Protein AF-A0A542ZKP8-F1 (afdb_monomer)

Secondary structure (DSSP, 8-state):
------HHHHHHHHHHHHHHHHHHHHHHH--HHHHHHHHSS--HHHHHHHHHHHHHHHHHHHHHHHHHHHHHHHHHHHHHHHHHHHHHHHHHHHHHTTTT-

Sequence (101 aa):
MRVSVSGADLAQAAGMLRRAADEMSAMRQHQGPIRGKAQDGGDAVFAAAVEDFADRWMWGIELVGRDVDVLADALARAAEAYATVERDVTQGFLVDGADGR

Radius of gyration: 23.76 Å; Cα contacts (8 Å, |Δi|>4): 60; chains: 1; bounding box: 47×27×76 Å

InterPro domains:
  IPR045558 Protein of unknown function DUF6317 [PF19840] (5-93)

Solvent-accessible surface area (backbone atoms only — not comparable to full-atom values): 5419 Å² total; per-residue (Å²): 135,85,85,77,78,52,37,66,58,32,40,51,52,17,54,52,33,45,52,51,27,51,52,42,52,49,52,67,74,58,51,59,72,57,52,48,57,28,70,74,66,84,42,68,68,60,22,51,52,35,48,54,49,47,53,52,51,51,51,50,45,51,57,51,31,52,55,36,48,55,50,18,53,52,30,38,53,50,17,52,52,44,51,47,52,52,48,53,54,55,50,50,55,55,52,63,62,61,78,71,118

Mean predicted aligned error: 10.26 Å

Structure (mmCIF, N/CA/C/O backbone):
data_AF-A0A542ZKP8-F1
#
_entry.id   AF-A0A542ZKP8-F1
#
loop_
_atom_site.group_PDB
_atom_site.id
_atom_site.type_symbol
_atom_site.label_atom_id
_atom_site.label_alt_id
_atom_site.label_comp_id
_atom_site.label_asym_id
_atom_site.label_entity_id
_atom_site.label_seq_id
_atom_site.pdbx_PDB_ins_code
_atom_site.Cartn_x
_atom_site.Cartn_y
_atom_site.Cartn_z
_atom_site.occupancy
_atom_site.B_iso_or_equiv
_atom_site.auth_seq_id
_atom_site.auth_comp_id
_atom_site.auth_asym_id
_atom_site.auth_atom_id
_atom_site.pdbx_PDB_model_num
ATOM 1 N N . MET A 1 1 ? 1.163 -17.258 26.468 1.00 39.41 1 MET A N 1
ATOM 2 C CA . MET A 1 1 ? 1.574 -16.112 25.632 1.00 39.41 1 MET A CA 1
ATOM 3 C C . MET A 1 1 ? 0.315 -15.323 25.288 1.00 39.41 1 MET A C 1
ATOM 5 O O . MET A 1 1 ? -0.452 -15.768 24.449 1.00 39.41 1 MET A O 1
ATOM 9 N N . ARG A 1 2 ? 0.012 -14.246 26.028 1.00 43.16 2 ARG A N 1
ATOM 10 C CA . ARG A 1 2 ? -1.115 -13.357 25.701 1.00 43.16 2 ARG A CA 1
ATOM 11 C C . ARG A 1 2 ? -0.625 -12.408 24.615 1.00 43.16 2 ARG A C 1
ATOM 13 O O . ARG A 1 2 ? 0.170 -11.524 24.901 1.00 43.16 2 ARG A O 1
ATOM 20 N N . VAL A 1 3 ? -1.058 -12.632 23.382 1.00 45.28 3 VAL A N 1
ATOM 21 C CA . VAL A 1 3 ? -0.903 -11.655 22.303 1.00 45.28 3 VAL A CA 1
ATOM 22 C C . VAL A 1 3 ? -2.034 -10.643 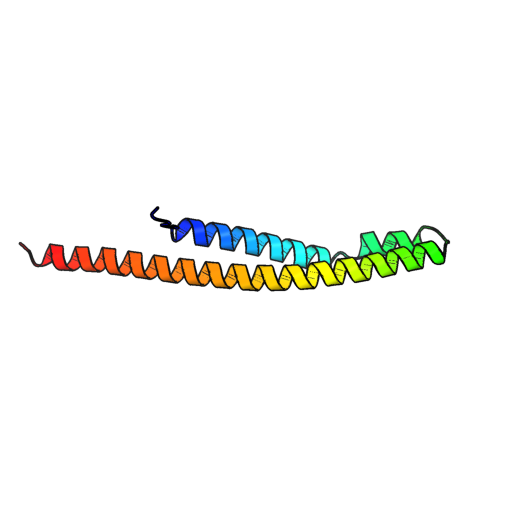22.487 1.00 45.28 3 VAL A C 1
ATOM 24 O O . VAL A 1 3 ? -3.075 -10.745 21.853 1.00 45.28 3 VAL A O 1
ATOM 27 N N . SER A 1 4 ? -1.899 -9.742 23.463 1.00 60.25 4 SER A N 1
ATOM 28 C CA . SER A 1 4 ? -2.770 -8.567 23.537 1.00 60.25 4 SER A CA 1
ATOM 29 C C . SER A 1 4 ? -2.128 -7.491 22.674 1.00 60.25 4 SER A C 1
ATOM 31 O O . SER A 1 4 ? -1.226 -6.794 23.130 1.00 60.25 4 SER A O 1
ATOM 33 N N . VAL A 1 5 ? -2.531 -7.415 21.409 1.00 66.31 5 VAL A N 1
ATOM 34 C CA . VAL A 1 5 ? -2.220 -6.247 20.582 1.00 66.31 5 VAL A CA 1
ATOM 35 C C . VAL A 1 5 ? -3.169 -5.140 21.025 1.00 66.31 5 VAL A C 1
ATOM 37 O O . VAL A 1 5 ? -4.378 -5.372 21.071 1.00 66.31 5 VAL A O 1
ATOM 40 N N . SER A 1 6 ? -2.640 -3.979 21.413 1.00 77.62 6 SER A N 1
ATOM 41 C CA . SER A 1 6 ? -3.489 -2.855 21.811 1.00 77.62 6 SER A CA 1
ATOM 42 C C . SER A 1 6 ? -4.137 -2.213 20.580 1.00 77.62 6 SER A C 1
ATOM 44 O O . SER A 1 6 ? -3.561 -2.215 19.488 1.00 77.62 6 SER A O 1
ATOM 46 N N . GLY A 1 7 ? -5.326 -1.625 20.745 1.00 75.81 7 GLY A N 1
ATOM 47 C CA . GLY A 1 7 ? -5.970 -0.868 19.664 1.00 75.81 7 GLY A CA 1
ATOM 48 C C . GLY A 1 7 ? -5.092 0.283 19.150 1.00 75.81 7 GLY A C 1
ATOM 49 O O . GLY A 1 7 ? -5.091 0.573 17.954 1.00 75.81 7 GLY A O 1
ATOM 50 N N . ALA A 1 8 ? -4.281 0.881 20.029 1.00 78.06 8 ALA A N 1
ATOM 51 C CA . ALA A 1 8 ? -3.327 1.930 19.675 1.00 78.06 8 ALA A CA 1
ATOM 52 C C . ALA A 1 8 ? -2.211 1.426 18.742 1.00 78.06 8 ALA A C 1
ATOM 54 O O . ALA A 1 8 ? -1.909 2.086 17.747 1.00 78.06 8 ALA A O 1
ATOM 55 N N . ASP A 1 9 ? -1.652 0.239 19.005 1.00 81.56 9 ASP A N 1
ATOM 56 C CA . ASP A 1 9 ? -0.612 -0.356 18.154 1.00 81.56 9 ASP A CA 1
ATOM 57 C C . ASP A 1 9 ? -1.156 -0.684 16.755 1.00 81.56 9 ASP A C 1
ATOM 59 O O . ASP A 1 9 ? -0.488 -0.441 15.747 1.00 81.56 9 ASP A O 1
ATOM 63 N N . LEU A 1 10 ? -2.397 -1.184 16.679 1.00 78.44 10 LEU A N 1
ATOM 64 C CA . LEU A 1 10 ? -3.080 -1.450 15.407 1.00 78.44 10 LEU A CA 1
ATOM 65 C C . LEU A 1 10 ? -3.311 -0.162 14.608 1.00 78.44 10 LEU A C 1
ATOM 67 O O . LEU A 1 10 ? -3.043 -0.131 13.406 1.00 78.44 10 LEU A O 1
ATOM 71 N N . ALA A 1 11 ? -3.763 0.909 15.267 1.00 76.88 11 ALA A N 1
ATOM 72 C CA . ALA A 1 11 ? -3.970 2.206 14.628 1.00 76.88 11 ALA A CA 1
ATOM 73 C C . ALA A 1 11 ? -2.651 2.808 14.113 1.00 76.88 11 ALA A C 1
ATOM 75 O O . ALA A 1 11 ? -2.594 3.330 12.997 1.00 76.88 11 ALA A O 1
ATOM 76 N N . GLN A 1 12 ? -1.571 2.691 14.892 1.00 83.06 12 GLN A N 1
ATOM 77 C CA . GLN A 1 12 ? -0.242 3.138 14.478 1.00 83.06 12 GLN A CA 1
ATOM 78 C C . GLN A 1 12 ? 0.258 2.357 13.255 1.00 83.06 12 GLN A C 1
ATOM 80 O O . GLN A 1 12 ? 0.723 2.969 12.288 1.00 83.06 12 GLN A O 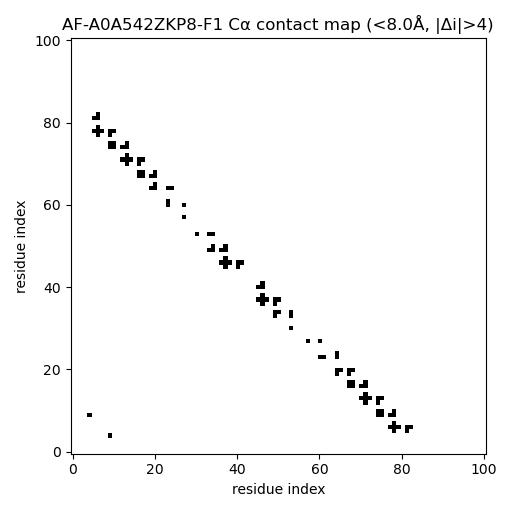1
ATOM 85 N N . ALA A 1 13 ? 0.132 1.026 13.264 1.00 80.88 13 ALA A N 1
ATOM 86 C CA . ALA A 1 13 ? 0.516 0.179 12.137 1.00 80.88 13 ALA A CA 1
ATOM 87 C C . ALA A 1 13 ? -0.298 0.505 10.873 1.00 80.88 13 ALA A C 1
ATOM 89 O O . ALA A 1 13 ? 0.281 0.665 9.797 1.00 80.88 13 ALA A O 1
ATOM 90 N N . ALA A 1 14 ? -1.616 0.698 11.004 1.00 80.44 14 ALA A N 1
ATOM 91 C CA . ALA A 1 14 ? -2.478 1.1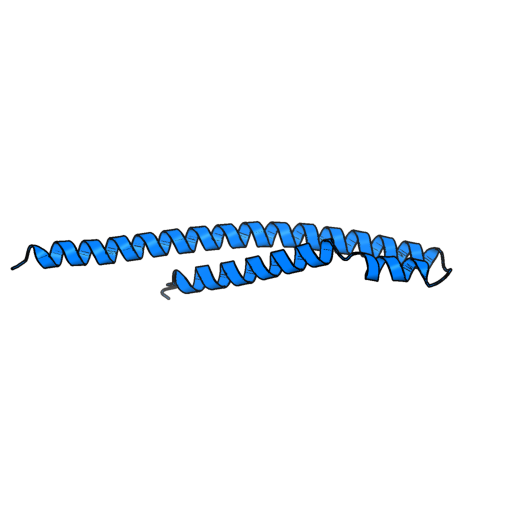29 9.904 1.00 80.44 14 ALA A CA 1
ATOM 92 C C . ALA A 1 14 ? -2.023 2.476 9.313 1.00 80.44 14 ALA A C 1
ATOM 94 O O . ALA A 1 14 ? -1.933 2.621 8.096 1.00 80.44 14 ALA A O 1
ATOM 95 N N . GLY A 1 15 ? -1.662 3.448 10.159 1.00 79.88 15 GLY A N 1
ATOM 96 C CA . GLY A 1 15 ? -1.151 4.748 9.715 1.00 79.88 15 GLY A CA 1
ATOM 97 C C . GLY A 1 15 ? 0.226 4.686 9.040 1.00 79.88 15 GLY A C 1
ATOM 98 O O . GLY A 1 15 ? 0.525 5.498 8.163 1.00 79.88 15 GLY A O 1
ATOM 99 N N . MET A 1 16 ? 1.088 3.740 9.423 1.00 88.12 16 MET A N 1
ATOM 100 C CA . MET A 1 16 ? 2.356 3.490 8.722 1.00 88.12 16 MET A CA 1
ATOM 101 C C . MET A 1 16 ? 2.118 2.877 7.340 1.00 88.12 16 MET A C 1
ATOM 103 O O . MET A 1 16 ? 2.719 3.328 6.368 1.00 88.12 16 MET A O 1
ATOM 107 N N . LEU A 1 17 ? 1.212 1.903 7.243 1.00 78.56 17 LEU A N 1
ATOM 108 C CA . LEU A 1 17 ? 0.857 1.270 5.973 1.00 78.56 17 LEU A CA 1
ATOM 109 C C . LEU A 1 17 ? 0.171 2.250 5.020 1.00 78.56 17 LEU A C 1
ATOM 111 O O . LEU A 1 17 ? 0.531 2.289 3.850 1.00 78.56 17 LEU A O 1
ATOM 115 N N . ARG A 1 18 ? -0.727 3.108 5.519 1.00 80.44 18 ARG A N 1
ATOM 116 C CA . ARG A 1 18 ? -1.351 4.166 4.708 1.00 80.44 18 ARG A CA 1
ATOM 117 C C . ARG A 1 18 ? -0.302 5.100 4.098 1.00 80.44 18 ARG A C 1
ATOM 119 O O . ARG A 1 18 ? -0.324 5.327 2.899 1.00 80.44 18 ARG A O 1
ATOM 126 N N . ARG A 1 19 ? 0.669 5.564 4.895 1.00 86.06 19 ARG A N 1
ATOM 127 C CA . ARG A 1 19 ? 1.777 6.394 4.387 1.00 86.06 19 ARG A CA 1
ATOM 128 C C . ARG A 1 19 ? 2.604 5.673 3.325 1.00 86.06 19 ARG A C 1
ATOM 130 O O . ARG A 1 19 ? 2.948 6.278 2.319 1.00 86.06 19 ARG A O 1
ATOM 137 N N . ALA A 1 20 ? 2.887 4.386 3.521 1.00 8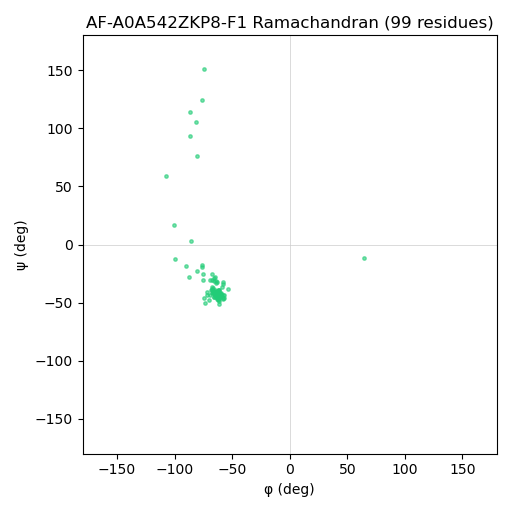0.06 20 ALA A N 1
ATOM 138 C CA . ALA A 1 20 ? 3.585 3.589 2.517 1.00 80.06 20 ALA A CA 1
ATOM 139 C C . ALA A 1 20 ? 2.768 3.458 1.215 1.00 80.06 20 ALA A C 1
ATOM 141 O O . ALA A 1 20 ? 3.333 3.590 0.132 1.00 80.06 20 ALA A O 1
ATOM 142 N N . ALA A 1 21 ? 1.449 3.255 1.300 1.00 77.19 21 ALA A N 1
ATOM 143 C CA . ALA A 1 21 ? 0.568 3.247 0.132 1.00 77.19 21 ALA A CA 1
ATOM 144 C C . ALA A 1 21 ? 0.534 4.610 -0.580 1.00 77.19 21 ALA A C 1
ATOM 146 O O . ALA A 1 21 ? 0.616 4.662 -1.810 1.00 77.19 21 ALA A O 1
ATOM 147 N N . ASP A 1 22 ? 0.495 5.712 0.174 1.00 82.25 22 ASP A N 1
ATOM 148 C CA . ASP A 1 22 ? 0.549 7.072 -0.370 1.00 82.25 22 ASP A CA 1
ATOM 149 C C . ASP A 1 22 ? 1.877 7.331 -1.101 1.00 82.25 22 ASP A C 1
ATOM 151 O O . ASP A 1 22 ? 1.879 7.839 -2.222 1.00 82.25 22 ASP A O 1
ATOM 155 N N . GLU A 1 23 ? 3.009 6.922 -0.520 1.00 84.00 23 GLU A N 1
ATOM 156 C CA . GLU A 1 23 ? 4.330 7.005 -1.157 1.00 84.00 23 GLU A CA 1
ATOM 157 C C . GLU A 1 23 ? 4.400 6.150 -2.434 1.00 84.00 23 GLU A C 1
ATOM 159 O O . GLU A 1 23 ? 4.901 6.607 -3.465 1.00 84.00 23 GLU A O 1
ATOM 164 N N . MET A 1 24 ? 3.838 4.937 -2.416 1.00 80.56 24 MET A N 1
ATOM 165 C CA . MET A 1 24 ? 3.721 4.078 -3.602 1.00 80.56 24 MET A CA 1
ATOM 166 C C . MET A 1 24 ? 2.846 4.712 -4.692 1.00 80.56 24 MET A C 1
ATOM 168 O O . MET A 1 24 ? 3.181 4.656 -5.880 1.00 80.56 24 MET A O 1
ATOM 172 N N . SER A 1 25 ? 1.752 5.366 -4.305 1.00 80.44 25 SER A N 1
ATOM 173 C CA . SER A 1 25 ? 0.888 6.127 -5.211 1.00 80.44 25 SER A CA 1
ATOM 174 C C . SER A 1 25 ? 1.608 7.349 -5.794 1.00 80.44 25 SER A C 1
ATOM 176 O O . SER A 1 25 ? 1.500 7.618 -6.991 1.00 80.44 25 SER A O 1
ATOM 178 N N . ALA A 1 26 ? 2.412 8.057 -4.997 1.00 82.19 26 ALA A N 1
ATOM 179 C CA . ALA A 1 26 ? 3.229 9.174 -5.466 1.00 82.19 26 ALA A CA 1
ATOM 180 C C . ALA A 1 26 ? 4.308 8.714 -6.461 1.00 82.19 26 ALA A C 1
ATOM 182 O O . ALA A 1 26 ? 4.467 9.319 -7.523 1.00 82.19 26 ALA A O 1
ATOM 183 N N . MET A 1 27 ? 4.993 7.597 -6.190 1.00 78.00 27 MET A N 1
ATOM 184 C CA . MET A 1 27 ? 5.952 7.006 -7.135 1.00 78.00 27 MET A CA 1
ATOM 185 C C . MET A 1 27 ? 5.296 6.656 -8.476 1.00 78.00 27 MET A C 1
ATOM 187 O O . MET A 1 27 ? 5.890 6.884 -9.530 1.00 78.00 27 MET A O 1
ATOM 191 N N . ARG A 1 28 ? 4.039 6.191 -8.462 1.00 74.88 28 ARG A N 1
ATOM 192 C CA . ARG A 1 28 ? 3.260 5.927 -9.683 1.00 74.88 28 ARG A CA 1
ATOM 193 C C . ARG A 1 28 ? 3.002 7.177 -10.517 1.00 74.88 28 ARG A C 1
ATOM 195 O O . ARG A 1 28 ? 2.918 7.067 -11.738 1.00 74.88 28 ARG A O 1
ATOM 202 N N . GLN A 1 29 ? 2.862 8.338 -9.887 1.00 77.12 29 GLN A N 1
ATOM 203 C CA . GLN A 1 29 ? 2.620 9.610 -10.575 1.00 77.12 29 GLN A CA 1
ATOM 204 C C . GLN A 1 29 ? 3.913 10.214 -11.148 1.00 77.12 29 GLN A C 1
ATOM 206 O O . GLN A 1 29 ? 3.869 10.960 -12.124 1.00 77.12 29 GLN A O 1
ATOM 211 N N . HIS A 1 30 ? 5.076 9.843 -10.603 1.00 75.75 30 HIS A N 1
ATOM 212 C CA . HIS A 1 30 ? 6.388 10.354 -11.004 1.00 75.75 30 HIS A CA 1
ATOM 213 C C . HIS A 1 30 ? 7.218 9.318 -11.783 1.00 75.75 30 HIS A C 1
ATOM 215 O O . HIS A 1 30 ? 8.337 8.985 -11.409 1.00 75.75 30 HIS A O 1
ATOM 221 N N . GLN A 1 31 ? 6.692 8.845 -12.918 1.00 68.44 31 GLN A N 1
ATOM 222 C CA . GLN A 1 31 ? 7.353 7.858 -13.802 1.00 68.44 31 GLN A CA 1
ATOM 223 C C . GLN A 1 31 ? 8.483 8.457 -14.659 1.00 68.44 31 GLN A C 1
ATOM 225 O O . GLN A 1 31 ? 9.320 7.738 -15.211 1.00 68.44 31 GLN A O 1
ATOM 230 N N . GLY A 1 32 ? 8.492 9.788 -14.783 1.00 70.75 32 GLY A N 1
ATOM 231 C CA . GLY A 1 32 ? 9.392 10.548 -15.652 1.00 70.75 32 GLY A CA 1
ATOM 232 C C . GLY A 1 32 ? 10.888 10.257 -15.471 1.00 70.75 32 GLY A C 1
ATOM 233 O O . GLY A 1 32 ? 11.577 10.181 -16.482 1.00 70.75 32 GLY A O 1
ATOM 234 N N . PRO A 1 33 ? 11.420 10.041 -14.251 1.00 74.94 33 PRO A N 1
ATOM 235 C CA . PRO A 1 33 ? 12.848 9.777 -14.066 1.00 74.94 33 PRO A CA 1
ATOM 236 C C . PRO A 1 33 ? 13.322 8.434 -14.638 1.00 74.94 33 PRO A C 1
ATOM 238 O O . PRO A 1 33 ? 14.429 8.367 -15.167 1.00 74.94 33 PRO A O 1
ATOM 241 N N . ILE A 1 34 ? 12.503 7.375 -14.553 1.00 73.25 34 ILE A N 1
ATOM 242 C CA . ILE A 1 34 ? 12.868 6.044 -15.071 1.00 73.25 34 ILE A CA 1
ATOM 243 C C . ILE A 1 34 ? 12.797 6.059 -16.599 1.00 73.25 34 ILE A C 1
ATOM 245 O O . ILE A 1 34 ? 13.768 5.713 -17.265 1.00 73.25 34 ILE A O 1
ATOM 249 N N . ARG A 1 35 ? 11.682 6.546 -17.157 1.00 77.00 35 ARG A N 1
ATOM 250 C CA . ARG A 1 35 ? 11.499 6.627 -18.614 1.00 77.00 35 ARG A CA 1
ATOM 251 C C . ARG A 1 35 ? 12.402 7.664 -19.280 1.00 77.00 35 ARG A C 1
ATOM 253 O O . ARG A 1 35 ? 12.850 7.459 -20.401 1.00 77.00 35 ARG A O 1
ATOM 260 N N . GLY A 1 36 ? 12.755 8.742 -18.581 1.00 76.12 36 GLY A N 1
ATOM 261 C CA . GLY A 1 36 ? 13.688 9.754 -19.086 1.00 76.12 36 GLY A CA 1
ATOM 262 C C . GLY A 1 36 ? 15.054 9.166 -19.446 1.00 76.12 36 GLY A C 1
ATOM 263 O O . GLY A 1 36 ? 15.641 9.545 -20.455 1.00 76.12 36 GLY A O 1
ATOM 264 N N . LYS A 1 37 ? 15.521 8.151 -18.704 1.00 73.00 37 LYS A N 1
ATOM 265 C CA . LYS A 1 37 ? 16.793 7.477 -18.999 1.00 73.00 37 LYS A CA 1
ATOM 266 C C . LYS A 1 37 ? 16.792 6.675 -20.297 1.00 73.00 37 LYS A C 1
ATOM 268 O O . LYS A 1 37 ? 17.857 6.532 -20.892 1.00 73.00 37 LYS A O 1
ATOM 273 N N . ALA A 1 38 ? 15.634 6.208 -20.764 1.00 68.00 38 ALA A N 1
ATOM 274 C CA . ALA A 1 38 ? 15.516 5.537 -22.058 1.00 68.00 38 ALA A CA 1
ATOM 275 C C . ALA A 1 38 ? 15.803 6.493 -23.230 1.00 68.00 38 ALA A C 1
ATOM 277 O O . ALA A 1 38 ? 16.281 6.066 -24.277 1.00 68.00 38 ALA A O 1
ATOM 278 N N . GLN A 1 39 ? 15.538 7.791 -23.048 1.00 70.44 39 GLN A N 1
ATOM 279 C CA . GLN A 1 39 ? 15.630 8.802 -24.106 1.00 70.44 39 GLN A CA 1
ATOM 280 C C . GLN A 1 39 ? 17.024 9.447 -24.209 1.00 70.44 39 GLN A C 1
ATOM 282 O O . GLN A 1 39 ? 17.364 9.988 -25.259 1.00 70.44 39 GLN A O 1
ATOM 287 N N . ASP A 1 40 ? 17.850 9.344 -23.162 1.00 73.88 40 ASP A N 1
ATOM 288 C CA . ASP A 1 40 ? 19.173 9.988 -23.082 1.00 73.88 40 ASP A CA 1
ATOM 289 C C . ASP A 1 40 ? 20.260 9.292 -23.936 1.00 73.88 40 ASP A C 1
ATOM 291 O O . ASP A 1 40 ? 21.265 9.909 -24.288 1.00 73.88 40 ASP A O 1
ATOM 295 N N . GLY A 1 41 ? 20.113 7.992 -24.227 1.00 68.50 41 GLY A N 1
ATOM 296 C CA . GLY A 1 41 ? 21.238 7.133 -24.632 1.00 68.50 41 GLY A CA 1
ATOM 297 C C . GLY A 1 41 ? 21.417 6.858 -26.128 1.00 68.50 41 GLY A C 1
ATOM 298 O O . GLY A 1 41 ? 22.440 6.296 -26.508 1.00 68.50 41 GLY A O 1
ATOM 299 N N . GLY A 1 42 ? 20.441 7.185 -26.984 1.00 70.94 42 GLY A N 1
ATOM 300 C CA . GLY A 1 42 ? 20.474 6.896 -28.432 1.00 70.94 42 GLY A CA 1
ATOM 301 C C . GLY A 1 42 ? 20.472 5.404 -28.832 1.00 70.94 42 GLY A C 1
ATOM 302 O O . GLY A 1 42 ? 20.259 5.091 -30.001 1.00 70.94 42 GLY A O 1
ATOM 303 N N . ASP A 1 43 ? 20.677 4.484 -27.887 1.00 86.31 43 ASP A N 1
ATOM 304 C CA . ASP A 1 43 ? 20.628 3.034 -28.076 1.00 86.31 43 ASP A CA 1
ATOM 305 C C . ASP A 1 43 ? 19.193 2.510 -27.910 1.00 86.31 43 ASP A C 1
ATOM 307 O O . ASP A 1 43 ? 18.614 2.536 -26.821 1.00 86.31 43 ASP A O 1
ATOM 311 N N . ALA A 1 44 ? 18.627 2.001 -29.005 1.00 85.75 44 ALA A N 1
ATOM 312 C CA . ALA A 1 44 ? 17.271 1.467 -29.047 1.00 85.75 44 ALA A CA 1
ATOM 313 C C . ALA A 1 44 ? 17.081 0.204 -28.187 1.00 85.75 44 ALA A C 1
ATOM 315 O O . ALA A 1 44 ? 15.995 -0.008 -27.649 1.00 85.75 44 ALA A O 1
ATOM 316 N N . VAL A 1 45 ? 18.116 -0.630 -28.040 1.00 86.81 45 VAL A N 1
ATOM 317 C CA . VAL A 1 45 ? 18.053 -1.843 -27.209 1.00 86.81 45 VAL A CA 1
ATOM 318 C C . VAL A 1 45 ? 18.036 -1.454 -25.737 1.00 86.81 45 VAL A C 1
ATOM 320 O O . VAL A 1 45 ? 17.231 -1.976 -24.966 1.00 86.81 45 VAL A O 1
ATOM 323 N N . PHE A 1 46 ? 18.878 -0.493 -25.355 1.00 84.31 46 PHE A N 1
ATOM 324 C CA . PHE A 1 46 ? 18.877 0.062 -24.006 1.00 84.31 46 PHE A CA 1
ATOM 325 C C . PHE A 1 46 ? 17.546 0.748 -23.677 1.00 84.31 46 PHE A C 1
ATOM 327 O O . PHE A 1 46 ? 16.965 0.478 -22.627 1.00 84.31 46 PHE A O 1
ATOM 334 N N . ALA A 1 47 ? 17.019 1.568 -24.591 1.00 86.44 47 ALA A N 1
ATOM 335 C CA . ALA A 1 47 ? 15.725 2.222 -24.417 1.00 86.44 47 ALA A CA 1
ATOM 336 C C . ALA A 1 47 ? 14.593 1.205 -24.191 1.00 86.44 47 ALA A C 1
ATOM 338 O O . ALA A 1 47 ? 13.821 1.346 -23.245 1.00 86.44 47 ALA A O 1
ATOM 339 N N . ALA A 1 48 ? 14.541 0.136 -24.994 1.00 87.44 48 ALA A N 1
ATOM 340 C CA . ALA A 1 48 ? 13.551 -0.928 -24.834 1.00 87.44 48 ALA A CA 1
ATOM 341 C C . ALA A 1 48 ? 13.679 -1.664 -23.487 1.00 87.44 48 ALA A C 1
ATOM 343 O O . ALA A 1 48 ? 12.669 -1.974 -22.858 1.00 87.44 48 ALA A O 1
ATOM 344 N N . ALA A 1 49 ? 14.906 -1.914 -23.017 1.00 87.50 49 ALA A N 1
ATOM 345 C CA . ALA A 1 49 ? 15.140 -2.541 -21.717 1.00 87.50 49 ALA A CA 1
ATOM 346 C C . ALA A 1 49 ? 14.708 -1.642 -20.544 1.00 87.50 49 ALA A C 1
ATOM 348 O O . ALA A 1 49 ? 14.171 -2.137 -19.553 1.00 87.50 49 ALA A O 1
ATOM 349 N N . VAL A 1 50 ? 14.921 -0.326 -20.651 1.00 86.25 50 VAL A N 1
ATOM 350 C CA . VAL A 1 50 ? 14.483 0.644 -19.636 1.00 86.25 50 VAL A CA 1
ATOM 351 C C . VAL A 1 50 ? 12.958 0.760 -19.598 1.00 86.25 50 VAL A C 1
ATOM 353 O O . VAL A 1 50 ? 12.396 0.820 -18.507 1.00 86.25 50 VAL A O 1
ATOM 356 N N . GLU A 1 51 ? 12.282 0.741 -20.749 1.00 86.56 51 GLU A N 1
ATOM 357 C CA . GLU A 1 51 ? 10.813 0.739 -20.801 1.00 86.56 51 GLU A CA 1
ATOM 358 C C . GLU A 1 51 ? 10.217 -0.555 -20.212 1.00 86.56 51 GLU A C 1
ATOM 360 O O . GLU A 1 51 ? 9.334 -0.475 -19.361 1.00 86.56 51 GLU A O 1
ATOM 365 N N . ASP A 1 52 ? 10.750 -1.741 -20.545 1.00 89.31 52 ASP A N 1
ATOM 366 C CA . ASP A 1 52 ? 10.306 -3.017 -19.939 1.00 89.31 52 ASP A CA 1
ATOM 367 C C . ASP A 1 52 ? 10.539 -3.038 -18.418 1.00 89.31 52 ASP A C 1
ATOM 369 O O . ASP A 1 52 ? 9.692 -3.497 -17.647 1.00 89.31 52 ASP A O 1
ATOM 373 N N . PHE A 1 53 ? 11.666 -2.489 -17.952 1.00 87.38 53 PHE A N 1
ATOM 374 C CA . PHE A 1 53 ? 11.904 -2.309 -16.522 1.00 87.38 53 PHE A CA 1
ATOM 375 C C . PHE A 1 53 ? 10.874 -1.367 -15.887 1.00 87.38 53 PHE A C 1
ATOM 377 O O . PHE A 1 53 ? 10.322 -1.700 -14.836 1.00 87.38 53 PHE A O 1
ATOM 384 N N . ALA A 1 54 ? 10.603 -0.216 -16.511 1.00 86.12 54 ALA A N 1
ATOM 385 C CA . ALA A 1 54 ? 9.628 0.749 -16.018 1.00 86.12 54 ALA A CA 1
ATOM 386 C C . A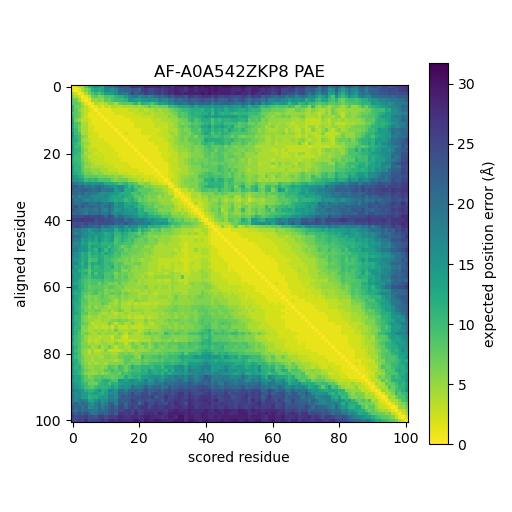LA A 1 54 ? 8.242 0.107 -15.885 1.00 86.12 54 ALA A C 1
ATOM 388 O O . ALA A 1 54 ? 7.613 0.229 -14.837 1.00 86.12 54 ALA A O 1
ATOM 389 N N . ASP A 1 55 ? 7.802 -0.644 -16.893 1.00 88.19 55 ASP A N 1
ATOM 390 C CA . ASP A 1 55 ? 6.500 -1.308 -16.890 1.00 88.19 55 ASP A CA 1
ATOM 391 C C . ASP A 1 55 ? 6.396 -2.371 -15.785 1.00 88.19 55 ASP A C 1
ATOM 393 O O . ASP A 1 55 ? 5.414 -2.403 -15.038 1.00 88.19 55 ASP A O 1
ATOM 397 N N . ARG A 1 56 ? 7.431 -3.203 -15.600 1.00 87.94 56 ARG A N 1
ATOM 398 C CA . ARG A 1 56 ? 7.459 -4.210 -14.519 1.00 87.94 56 ARG A CA 1
ATOM 399 C C . ARG A 1 56 ? 7.498 -3.583 -13.134 1.00 87.94 56 ARG A C 1
ATOM 401 O O . ARG A 1 56 ? 6.823 -4.063 -12.224 1.00 87.94 56 ARG A O 1
ATOM 408 N N . TRP A 1 57 ? 8.284 -2.524 -12.969 1.00 85.31 57 TRP A N 1
ATOM 409 C CA . TRP A 1 57 ? 8.354 -1.757 -11.730 1.00 85.31 57 TRP A CA 1
ATOM 410 C C . TRP A 1 57 ? 6.989 -1.160 -11.383 1.00 85.31 57 TRP A C 1
ATOM 412 O O . TRP A 1 57 ? 6.515 -1.296 -10.254 1.00 85.31 57 TRP A O 1
ATOM 422 N N . MET A 1 58 ? 6.318 -0.576 -12.377 1.00 84.56 58 MET A N 1
ATOM 423 C CA . MET A 1 58 ? 4.984 -0.009 -12.227 1.00 84.56 58 MET A CA 1
ATOM 424 C C . MET A 1 58 ? 3.944 -1.055 -11.836 1.00 84.56 58 MET A C 1
ATOM 426 O O . MET A 1 58 ? 3.176 -0.832 -10.898 1.00 84.56 58 MET A O 1
ATOM 430 N N . TRP A 1 59 ? 3.961 -2.209 -12.498 1.00 87.06 59 TRP A N 1
ATOM 431 C CA . TRP A 1 59 ? 3.089 -3.328 -12.158 1.00 87.06 59 TRP A CA 1
ATOM 432 C C . TRP A 1 59 ? 3.328 -3.835 -10.727 1.00 87.06 59 TRP A C 1
ATOM 434 O O . TRP A 1 59 ? 2.377 -4.065 -9.980 1.00 87.06 59 TRP A O 1
ATOM 444 N N . GLY A 1 60 ? 4.592 -3.944 -10.304 1.00 86.56 60 GLY A N 1
ATOM 445 C CA . GLY A 1 60 ? 4.949 -4.338 -8.940 1.00 86.56 60 GLY A CA 1
ATOM 446 C C . GLY A 1 60 ? 4.448 -3.351 -7.881 1.00 86.56 60 GLY A C 1
ATOM 447 O O . GLY A 1 60 ? 3.861 -3.768 -6.884 1.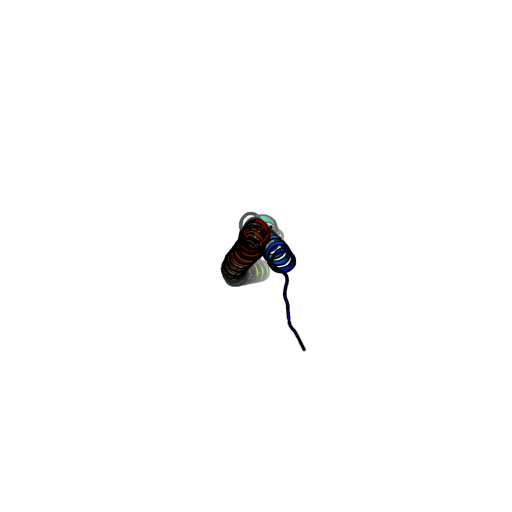00 86.56 60 GLY A O 1
ATOM 448 N N . ILE A 1 61 ? 4.619 -2.044 -8.115 1.00 85.75 61 ILE A N 1
ATOM 449 C CA . ILE A 1 61 ? 4.097 -0.990 -7.228 1.00 85.75 61 ILE A CA 1
ATOM 450 C C . ILE A 1 61 ? 2.570 -1.048 -7.133 1.00 85.75 61 ILE A C 1
ATOM 452 O O . ILE A 1 61 ? 2.017 -0.836 -6.056 1.00 85.75 61 ILE A O 1
ATOM 456 N N . GLU A 1 62 ? 1.873 -1.318 -8.237 1.00 85.56 62 GLU A N 1
ATOM 457 C CA . GLU A 1 62 ? 0.412 -1.420 -8.235 1.00 85.56 62 GLU A CA 1
ATOM 458 C C . GLU A 1 62 ? -0.077 -2.613 -7.408 1.00 85.56 62 GLU A C 1
ATOM 460 O O . GLU A 1 62 ? -0.981 -2.457 -6.583 1.00 85.56 62 GLU A O 1
ATOM 465 N N . LEU A 1 63 ? 0.549 -3.778 -7.589 1.00 87.50 63 LEU A N 1
ATOM 466 C CA . LEU A 1 63 ? 0.200 -4.989 -6.854 1.00 87.50 63 LEU A CA 1
ATOM 467 C C . LEU A 1 63 ? 0.414 -4.803 -5.346 1.00 87.50 63 LEU A C 1
ATOM 469 O O . LEU A 1 63 ? -0.506 -5.017 -4.560 1.00 87.50 63 LEU A O 1
ATOM 473 N N . VAL A 1 64 ? 1.603 -4.336 -4.952 1.00 85.50 64 VAL A N 1
ATOM 474 C CA . VAL A 1 64 ? 1.944 -4.134 -3.537 1.00 85.50 64 VAL A CA 1
ATOM 475 C C . VAL A 1 64 ? 1.102 -3.016 -2.924 1.00 85.50 64 VAL A C 1
ATOM 477 O O . VAL A 1 64 ? 0.601 -3.177 -1.816 1.00 85.50 64 VAL A O 1
ATOM 480 N N . GLY A 1 65 ? 0.893 -1.908 -3.641 1.00 83.75 65 GLY A N 1
ATOM 481 C CA . GLY A 1 65 ? 0.086 -0.790 -3.150 1.00 83.75 65 GLY A CA 1
ATOM 482 C C . GLY A 1 65 ? -1.351 -1.203 -2.827 1.00 83.75 65 GLY A C 1
ATOM 483 O O . GLY A 1 65 ? -1.859 -0.858 -1.763 1.00 83.75 65 GLY A O 1
ATOM 484 N N . ARG A 1 66 ? -1.982 -2.014 -3.692 1.00 85.81 66 ARG A N 1
ATOM 485 C CA . ARG A 1 66 ? -3.329 -2.554 -3.440 1.00 85.81 66 ARG A CA 1
ATOM 486 C C . ARG A 1 66 ? -3.372 -3.417 -2.177 1.00 85.81 66 ARG A C 1
ATOM 488 O O . ARG A 1 66 ? -4.297 -3.271 -1.381 1.00 85.81 66 ARG A O 1
ATOM 495 N N . ASP A 1 67 ? -2.403 -4.308 -1.994 1.00 88.00 67 ASP A N 1
ATOM 496 C CA . ASP A 1 67 ? -2.368 -5.195 -0.827 1.00 88.00 67 ASP A CA 1
ATOM 497 C C . ASP A 1 67 ? -2.124 -4.410 0.472 1.00 88.00 67 ASP A C 1
ATOM 499 O O . ASP A 1 67 ? -2.747 -4.692 1.500 1.00 88.00 67 ASP A O 1
ATOM 503 N N . VAL A 1 68 ? -1.266 -3.385 0.421 1.00 84.38 68 VAL A N 1
ATOM 504 C CA . VAL A 1 68 ? -1.003 -2.479 1.549 1.00 84.38 68 VAL A CA 1
ATOM 505 C C . VAL A 1 68 ? -2.259 -1.695 1.932 1.00 84.38 68 VAL A C 1
ATOM 507 O O . VAL A 1 68 ? -2.559 -1.608 3.122 1.00 84.38 68 VAL A O 1
ATOM 510 N N . ASP A 1 69 ? -3.023 -1.183 0.963 1.00 83.12 69 ASP A N 1
ATOM 511 C CA . ASP A 1 69 ? -4.289 -0.484 1.223 1.00 83.12 69 ASP A CA 1
ATOM 512 C C . ASP A 1 69 ? -5.318 -1.394 1.904 1.00 83.12 69 ASP A C 1
ATOM 514 O O . ASP A 1 69 ? -5.909 -1.025 2.923 1.00 83.12 69 ASP A O 1
ATOM 518 N N . VAL A 1 70 ? -5.494 -2.614 1.383 1.00 89.19 70 VAL A N 1
ATOM 519 C CA . VAL A 1 70 ? -6.407 -3.613 1.963 1.00 89.19 70 VAL A CA 1
ATOM 520 C C . VAL A 1 70 ? -6.004 -3.947 3.400 1.00 89.19 70 VAL A C 1
ATOM 522 O O . VAL A 1 70 ? -6.859 -4.014 4.289 1.00 89.19 70 VAL A O 1
ATOM 525 N N . LEU A 1 71 ? -4.706 -4.130 3.652 1.00 86.69 71 LEU A N 1
ATOM 526 C CA . LEU A 1 71 ? -4.195 -4.426 4.987 1.00 86.69 71 LEU A CA 1
ATOM 527 C C . LEU A 1 71 ? -4.361 -3.237 5.944 1.00 86.69 71 LEU A C 1
ATOM 529 O O . LEU A 1 71 ? -4.762 -3.433 7.093 1.00 86.69 71 LEU A O 1
ATOM 533 N N . ALA A 1 72 ? -4.092 -2.013 5.483 1.00 82.00 72 ALA A N 1
ATOM 534 C CA . ALA A 1 72 ? -4.274 -0.799 6.272 1.00 82.00 72 ALA A CA 1
ATOM 535 C C . ALA A 1 72 ? -5.736 -0.631 6.713 1.00 82.00 72 ALA A C 1
ATOM 537 O O . ALA A 1 72 ? -5.999 -0.361 7.887 1.00 82.00 72 ALA A O 1
ATOM 538 N N . ASP A 1 73 ? -6.691 -0.861 5.808 1.00 87.81 73 ASP A N 1
ATOM 539 C CA . ASP A 1 73 ? -8.121 -0.800 6.118 1.00 87.81 73 ASP A CA 1
ATOM 540 C C . ASP A 1 73 ? -8.555 -1.892 7.101 1.00 87.81 73 ASP A C 1
ATOM 542 O O . ASP A 1 73 ? -9.329 -1.623 8.025 1.00 87.81 73 ASP A O 1
ATOM 546 N N . ALA A 1 74 ? -8.046 -3.118 6.950 1.00 87.69 74 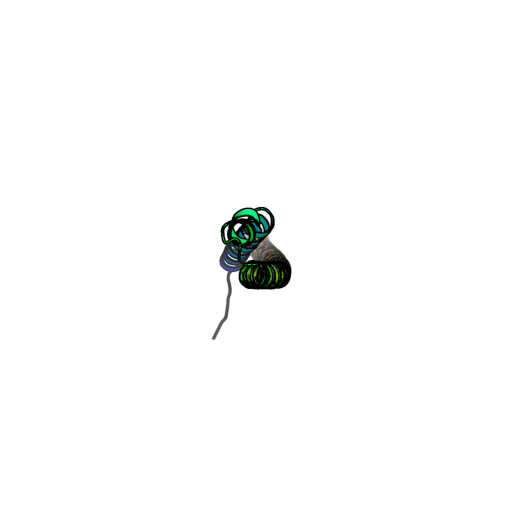ALA A N 1
ATOM 547 C CA . ALA A 1 74 ? -8.334 -4.205 7.882 1.00 87.69 74 ALA A CA 1
ATOM 548 C C . ALA A 1 74 ? -7.825 -3.891 9.301 1.00 87.69 74 ALA A C 1
ATOM 550 O O . ALA A 1 74 ? -8.548 -4.099 10.278 1.00 87.69 74 ALA A O 1
ATOM 551 N N . LEU A 1 75 ? -6.612 -3.342 9.417 1.00 82.94 75 LEU A N 1
ATOM 552 C CA . LEU A 1 75 ? -6.029 -2.943 10.701 1.00 82.94 75 LEU A CA 1
ATOM 553 C C . LEU A 1 75 ? -6.769 -1.763 11.334 1.00 82.94 75 LEU A C 1
ATOM 555 O O . LEU A 1 75 ? -6.993 -1.774 12.543 1.00 82.94 75 LEU A O 1
ATOM 559 N N . ALA A 1 76 ? -7.200 -0.783 10.537 1.00 81.12 76 ALA A N 1
ATOM 560 C CA . ALA A 1 76 ? -7.999 0.338 11.026 1.00 81.12 76 ALA A CA 1
ATOM 561 C C . ALA A 1 76 ? -9.344 -0.135 11.602 1.00 81.12 76 ALA A C 1
ATOM 563 O O . ALA A 1 76 ? -9.710 0.250 12.712 1.00 81.12 76 ALA A O 1
ATOM 564 N N . ARG A 1 77 ? -10.042 -1.039 10.899 1.00 86.88 77 ARG A N 1
ATOM 565 C CA . ARG A 1 77 ? -11.292 -1.647 11.391 1.00 86.88 77 ARG A CA 1
ATOM 566 C C . ARG A 1 77 ? -11.075 -2.462 12.663 1.00 86.88 77 ARG A C 1
ATOM 568 O O . ARG A 1 77 ? -11.897 -2.407 13.574 1.00 86.88 77 ARG A O 1
ATOM 575 N N . ALA A 1 78 ? -9.973 -3.208 12.740 1.00 82.31 78 ALA A N 1
ATOM 576 C CA . ALA A 1 78 ? -9.620 -3.938 13.951 1.00 82.31 78 ALA A CA 1
ATOM 577 C C . ALA A 1 78 ? -9.391 -2.972 15.126 1.00 82.31 78 ALA A C 1
ATOM 579 O O . ALA A 1 78 ? -9.977 -3.163 16.189 1.00 82.31 78 ALA A O 1
ATOM 580 N N . ALA A 1 79 ? -8.613 -1.904 14.926 1.00 80.38 79 ALA A N 1
ATOM 581 C CA . ALA A 1 79 ? -8.366 -0.887 15.948 1.00 80.38 79 ALA A CA 1
ATOM 582 C C . ALA A 1 79 ? -9.669 -0.250 16.465 1.00 80.38 79 ALA A C 1
ATOM 584 O O . ALA A 1 79 ? -9.847 -0.103 17.674 1.00 80.38 79 ALA A O 1
ATOM 585 N N . GLU A 1 80 ? -10.604 0.072 15.568 1.00 86.06 80 GLU A N 1
ATOM 586 C CA . GLU A 1 80 ? -11.912 0.634 15.923 1.00 86.06 80 GLU A CA 1
ATOM 587 C C . GLU A 1 80 ? -12.773 -0.342 16.742 1.00 86.06 80 GLU A C 1
ATOM 589 O O . GLU A 1 80 ? -13.402 0.055 17.731 1.00 86.06 80 GLU A O 1
ATOM 594 N N . ALA A 1 81 ? -12.761 -1.629 16.385 1.00 84.62 81 ALA A N 1
ATOM 595 C CA . ALA A 1 81 ? -13.455 -2.666 17.142 1.00 84.62 81 ALA A CA 1
ATOM 596 C C . ALA A 1 81 ? -12.884 -2.803 18.564 1.00 84.62 81 ALA A C 1
ATOM 598 O O . ALA A 1 81 ? -13.649 -2.818 19.529 1.00 84.62 81 ALA A O 1
ATOM 599 N N . TYR A 1 82 ? -11.554 -2.824 18.714 1.00 81.62 82 TYR A N 1
ATOM 600 C CA . TYR A 1 82 ? -10.907 -2.857 20.032 1.00 81.62 82 TYR A CA 1
ATOM 601 C C . TYR A 1 82 ? -11.233 -1.611 20.863 1.00 81.62 82 TYR A C 1
ATOM 603 O O . TYR A 1 82 ? -11.598 -1.743 22.029 1.00 81.62 82 TYR A O 1
ATOM 611 N N . ALA A 1 83 ? -11.194 -0.418 20.265 1.00 81.12 83 ALA A N 1
ATOM 612 C CA . ALA A 1 83 ? -11.536 0.827 20.956 1.00 81.12 83 ALA A CA 1
ATOM 613 C C . ALA A 1 83 ? -13.007 0.877 21.408 1.00 81.12 83 ALA A C 1
ATOM 615 O O . ALA A 1 83 ? -13.327 1.501 22.421 1.00 81.12 83 ALA A O 1
ATOM 616 N N . THR A 1 84 ? -13.910 0.238 20.659 1.00 82.56 84 THR A N 1
ATOM 617 C CA . THR A 1 84 ? -15.326 0.112 21.037 1.00 82.56 84 THR A CA 1
ATOM 618 C C . THR A 1 84 ? -15.486 -0.830 22.225 1.00 82.56 84 THR A C 1
ATOM 620 O O . THR A 1 84 ? -16.093 -0.443 23.217 1.00 82.56 84 THR A O 1
ATOM 623 N N . VAL A 1 85 ? -14.850 -2.005 22.185 1.00 80.62 85 VAL A N 1
ATOM 624 C CA . VAL A 1 85 ? -14.862 -2.955 23.310 1.00 80.62 85 VAL A CA 1
ATOM 625 C C . VAL A 1 85 ? -14.256 -2.336 24.573 1.00 80.62 85 VAL A C 1
ATOM 627 O O . VAL A 1 85 ? -14.820 -2.479 25.653 1.00 80.62 85 VAL A O 1
ATOM 630 N N . GLU A 1 86 ? -13.138 -1.615 24.461 1.00 79.50 86 GLU A N 1
ATOM 631 C CA . GLU A 1 86 ? -12.531 -0.912 25.598 1.00 79.50 86 GLU A CA 1
ATOM 632 C C . GLU A 1 86 ? -13.477 0.139 26.198 1.00 79.50 86 GLU A C 1
ATOM 634 O O . GLU A 1 86 ? -13.612 0.212 27.423 1.00 79.50 86 GLU A O 1
ATOM 639 N N . ARG A 1 87 ? -14.175 0.922 25.359 1.00 78.56 87 ARG A N 1
ATOM 640 C CA . ARG A 1 87 ? -15.198 1.876 25.818 1.00 78.56 87 ARG A CA 1
ATOM 641 C C . ARG A 1 87 ? -16.355 1.186 26.530 1.00 78.56 87 ARG A C 1
ATOM 643 O O . ARG A 1 87 ? -16.698 1.616 27.628 1.00 78.56 87 ARG A O 1
ATOM 650 N N . ASP A 1 88 ? -16.906 0.128 25.948 1.00 80.12 88 ASP A N 1
ATOM 651 C CA . ASP A 1 88 ? -18.057 -0.587 26.506 1.00 80.12 88 ASP A CA 1
ATOM 652 C C . ASP A 1 88 ? -17.708 -1.238 27.849 1.00 80.12 88 ASP A C 1
ATOM 654 O O . ASP A 1 88 ? -18.464 -1.125 28.812 1.00 80.12 88 ASP A O 1
ATOM 658 N N . VAL A 1 89 ? -16.521 -1.847 27.959 1.00 74.94 89 VAL A N 1
ATOM 659 C CA . VAL A 1 89 ? -16.029 -2.413 29.225 1.00 74.94 89 VAL A CA 1
ATOM 660 C C . VAL A 1 89 ? -15.826 -1.317 30.271 1.00 74.94 89 VAL A C 1
ATOM 662 O O . VAL A 1 89 ? -16.247 -1.477 31.415 1.00 74.94 89 VAL A O 1
ATOM 665 N N . THR A 1 90 ? -15.214 -0.190 29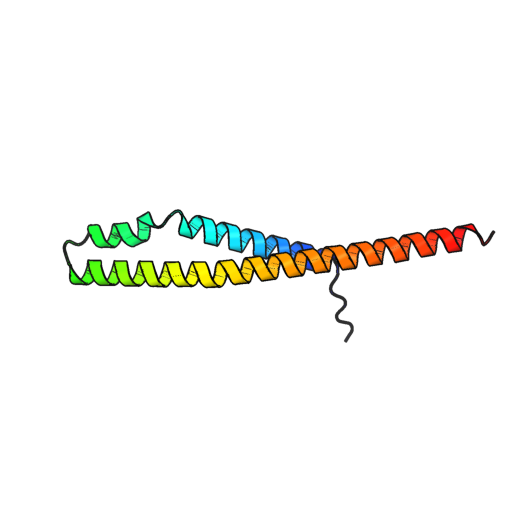.897 1.00 74.56 90 THR A N 1
ATOM 666 C CA . THR A 1 90 ? -14.944 0.909 30.838 1.00 74.56 90 THR A CA 1
ATOM 667 C C . THR A 1 90 ? -16.241 1.565 31.314 1.00 74.56 90 THR A C 1
ATOM 669 O O . THR A 1 90 ? -16.379 1.861 32.498 1.00 74.56 90 THR A O 1
ATOM 672 N N . GLN A 1 91 ? -17.214 1.764 30.423 1.00 70.62 91 GLN A N 1
ATOM 673 C CA . GLN A 1 91 ? -18.515 2.336 30.773 1.00 70.62 91 GLN A CA 1
ATOM 674 C C . GLN A 1 91 ? -19.385 1.359 31.571 1.00 70.62 91 GLN A C 1
ATOM 676 O O . GLN A 1 91 ? -19.990 1.779 32.553 1.00 70.62 91 GLN A O 1
ATOM 681 N N . GLY A 1 92 ? -19.401 0.068 31.224 1.00 65.44 92 GLY A N 1
ATOM 682 C CA . GLY A 1 92 ? -20.121 -0.956 31.987 1.00 65.44 92 GLY A CA 1
ATOM 683 C C . GLY A 1 92 ? -19.632 -1.059 33.435 1.00 65.44 92 GLY A C 1
ATOM 684 O O . GLY A 1 92 ? -20.441 -1.080 34.358 1.00 65.44 92 GLY A O 1
ATOM 685 N N . PHE A 1 93 ? -18.313 -0.993 33.652 1.00 60.16 93 PHE A N 1
ATOM 686 C CA . PHE A 1 93 ? -17.732 -0.955 35.000 1.00 60.16 93 PHE A CA 1
ATOM 687 C C . PHE A 1 93 ? -18.108 0.301 35.801 1.00 60.16 93 PHE A C 1
ATOM 689 O O . PHE A 1 93 ? -18.219 0.239 37.025 1.00 60.16 93 PHE A O 1
ATOM 696 N N . LEU A 1 94 ? -18.283 1.447 35.137 1.00 59.75 94 LEU A N 1
ATOM 697 C CA . LEU A 1 94 ? -18.670 2.698 35.796 1.00 59.75 94 LEU A CA 1
ATOM 698 C C . LEU A 1 94 ? -20.155 2.722 36.184 1.00 59.75 94 LEU A C 1
ATOM 700 O O . LEU A 1 94 ? -20.494 3.340 37.191 1.00 59.75 94 LEU A O 1
ATOM 704 N N . VAL A 1 95 ? -21.020 2.044 35.424 1.00 59.53 95 VAL A N 1
ATOM 705 C CA . VAL A 1 95 ? -22.455 1.925 35.730 1.00 59.53 95 VAL A CA 1
ATOM 706 C C . VAL A 1 95 ? -22.687 0.945 36.888 1.00 59.53 95 VAL A C 1
ATOM 708 O O . VAL A 1 95 ? -23.341 1.314 37.858 1.00 59.53 95 VAL A O 1
ATOM 711 N N . ASP A 1 96 ? -22.053 -0.233 36.876 1.00 57.84 96 ASP A N 1
ATOM 712 C CA . ASP A 1 96 ? -22.160 -1.207 37.982 1.00 57.84 96 ASP A CA 1
ATOM 713 C C . ASP A 1 96 ? -21.547 -0.694 39.301 1.00 57.84 96 ASP A C 1
ATOM 715 O O . ASP A 1 96 ? -21.970 -1.076 40.392 1.00 57.84 96 ASP A O 1
ATOM 719 N N . GLY A 1 97 ? -20.550 0.194 39.230 1.00 54.56 97 GLY A N 1
ATOM 720 C CA . GLY A 1 97 ? -19.951 0.823 40.410 1.00 54.56 97 GLY A CA 1
ATOM 721 C C . GLY A 1 97 ? -20.796 1.940 41.038 1.00 54.56 97 GLY A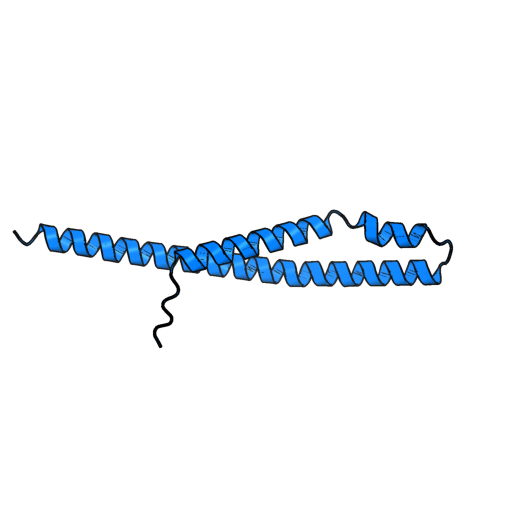 C 1
ATOM 722 O O . GLY A 1 97 ? -20.563 2.289 42.198 1.00 54.56 97 GLY A O 1
ATOM 723 N N . ALA A 1 98 ? -21.754 2.507 40.296 1.00 55.69 98 ALA A N 1
ATOM 724 C CA . ALA A 1 98 ? -22.599 3.615 40.746 1.00 55.69 98 ALA A CA 1
ATOM 725 C C . ALA A 1 98 ? -23.864 3.148 41.490 1.00 55.69 98 ALA A C 1
ATOM 727 O O . ALA A 1 98 ? -24.312 3.847 42.395 1.00 55.69 98 ALA A O 1
ATOM 728 N N . ASP A 1 99 ? -24.371 1.949 41.189 1.00 55.41 99 ASP A N 1
ATOM 729 C CA . ASP A 1 99 ? -25.553 1.356 41.843 1.00 55.41 99 ASP A CA 1
ATOM 730 C C . ASP A 1 99 ? -25.221 0.591 43.148 1.00 55.41 99 ASP A C 1
ATOM 732 O O . ASP A 1 99 ? -26.094 0.007 43.790 1.00 55.41 99 ASP A O 1
ATOM 736 N N . GLY A 1 100 ? -23.949 0.593 43.566 1.00 55.69 100 GLY A N 1
ATOM 737 C CA . GLY A 1 100 ? -23.437 -0.150 44.725 1.00 55.69 100 GLY A CA 1
ATOM 738 C C . GLY A 1 100 ? -23.231 0.646 46.024 1.00 55.69 100 GLY A C 1
ATOM 739 O O . GLY A 1 100 ? -22.488 0.167 46.886 1.00 55.69 100 GLY A O 1
ATOM 740 N N . ARG A 1 101 ? -23.807 1.846 46.189 1.00 45.44 101 ARG A N 1
ATOM 741 C CA . ARG A 1 101 ? -23.726 2.625 47.445 1.00 45.44 101 ARG A CA 1
ATOM 742 C C . ARG A 1 101 ? -25.047 3.246 47.866 1.00 45.44 101 ARG A C 1
ATOM 744 O O . ARG A 1 101 ? -25.679 3.905 47.017 1.00 45.44 101 ARG A O 1
#

pLDDT: mean 77.41, std 11.08, range [39.41, 89.31]

Foldseek 3Di:
DDPPDALVNLLVLLVVLVVVLVVLVVVLVPLCVQLVVLVPPPDVVSSVVSVVVSVVVNVVSVVVSVVSNVSSVVSNVVSVVNVVVVVVVVVVVVVVVVVPD

Nearest PDB structures (foldseek):
  4j10-assembly1_A  TM=8.075E-01  e=3.635E-02  Bacillus anthracis str. Sterne
  4j7k-assembly1_A  TM=8.176E-01  e=4.097E-02  Bacillus anthracis str. Sterne
  4j11-assembly1_A  TM=8.180E-01  e=5.524E-02  Bacillus anthracis str. Sterne
  4j7j-assembly1_A  TM=8.075E-01  e=7.015E-02  Bacillus anthracis str. Sterne
  4j41-assembly2_D  TM=7.861E-01  e=7.448E-02  Bacillus anthracis str. Sterne

Organism: NCBI:txid297536